Protein AF-A0A7S1RFU3-F1 (afdb_monomer_lite)

Organism: Alexandrium catenella (NCBI:txid2925)

Structure (mmCIF, N/CA/C/O backbone):
data_AF-A0A7S1RFU3-F1
#
_entry.id   AF-A0A7S1RFU3-F1
#
loop_
_atom_site.group_PDB
_atom_site.id
_atom_site.type_symbol
_atom_site.label_atom_id
_atom_site.label_alt_id
_atom_site.label_comp_id
_atom_site.label_asym_id
_atom_site.label_entity_id
_atom_site.label_seq_id
_atom_site.pdbx_PDB_ins_code
_atom_site.Cartn_x
_atom_site.Cartn_y
_atom_site.Cartn_z
_atom_site.occupancy
_atom_site.B_iso_or_equiv
_atom_site.auth_seq_id
_atom_site.auth_comp_id
_atom_site.auth_asym_id
_atom_site.auth_atom_id
_atom_site.pdbx_PDB_model_num
ATOM 1 N N . SER A 1 1 ? 2.935 7.047 33.969 1.00 37.91 1 SER A N 1
ATOM 2 C CA . SER A 1 1 ? 2.759 8.468 34.317 1.00 37.91 1 SER A CA 1
ATOM 3 C C . SER A 1 1 ? 2.684 9.277 33.043 1.00 37.91 1 SER A C 1
ATOM 5 O O . SER A 1 1 ? 3.690 9.396 32.361 1.00 37.91 1 SER A O 1
ATOM 7 N N . THR A 1 2 ? 1.491 9.734 32.667 1.00 44.78 2 THR A N 1
ATOM 8 C CA . THR A 1 2 ? 1.262 10.460 31.408 1.00 44.78 2 THR A CA 1
ATOM 9 C C . THR A 1 2 ? 1.184 11.946 31.729 1.00 44.78 2 THR A C 1
ATOM 11 O O . THR A 1 2 ? 0.295 12.360 32.473 1.00 44.78 2 THR A O 1
ATOM 14 N N . LEU A 1 3 ? 2.152 12.715 31.231 1.00 46.03 3 LEU A N 1
ATOM 15 C CA . LEU A 1 3 ? 2.273 14.156 31.452 1.00 46.03 3 LEU A CA 1
ATOM 16 C C . LEU A 1 3 ? 1.043 14.883 30.889 1.00 46.03 3 LEU A C 1
ATOM 18 O O . LEU A 1 3 ? 0.617 14.621 29.763 1.00 46.03 3 LEU A O 1
ATOM 22 N N . ALA A 1 4 ? 0.451 15.767 31.694 1.00 52.31 4 ALA A N 1
ATOM 23 C CA . ALA A 1 4 ? -0.604 16.666 31.251 1.00 52.31 4 ALA A CA 1
ATOM 24 C C . ALA A 1 4 ? -0.010 17.693 30.277 1.00 52.31 4 ALA A C 1
ATOM 26 O O . ALA A 1 4 ? 1.013 18.308 30.568 1.00 52.31 4 ALA A O 1
ATOM 27 N N . VAL A 1 5 ? -0.637 17.852 29.111 1.00 56.19 5 VAL A N 1
ATOM 28 C CA . VAL A 1 5 ? -0.285 18.902 28.152 1.00 56.19 5 VAL A CA 1
ATOM 29 C C . VAL A 1 5 ? -1.079 20.142 28.547 1.00 56.19 5 VAL A C 1
ATOM 31 O O . VAL A 1 5 ? -2.304 20.149 28.438 1.00 56.19 5 VAL A O 1
ATOM 34 N N . THR A 1 6 ? -0.393 21.159 29.058 1.00 52.69 6 THR A N 1
ATOM 35 C CA . THR A 1 6 ? -0.991 22.438 29.461 1.00 52.69 6 THR A CA 1
ATOM 36 C C . THR A 1 6 ? -1.099 23.370 28.257 1.00 52.69 6 THR A C 1
ATOM 38 O O . THR A 1 6 ? -0.125 23.521 27.517 1.00 52.69 6 THR A O 1
ATOM 41 N N . GLY A 1 7 ? -2.266 23.991 28.056 1.00 56.50 7 GLY A N 1
ATOM 42 C CA . GLY A 1 7 ? -2.453 25.028 27.036 1.00 56.50 7 GLY A CA 1
ATOM 43 C C . GLY A 1 7 ? -1.719 26.332 27.377 1.00 56.50 7 GLY A C 1
ATOM 44 O O . GLY A 1 7 ? -1.258 26.514 28.504 1.00 56.50 7 GLY A O 1
ATOM 45 N N . GLU A 1 8 ? -1.649 27.265 26.419 1.00 58.78 8 GLU A N 1
ATOM 46 C CA . GLU A 1 8 ? -0.940 28.557 26.555 1.00 58.78 8 GLU A CA 1
ATOM 47 C C . GLU A 1 8 ? -1.451 29.442 27.713 1.00 58.78 8 GLU A C 1
ATOM 49 O O . GLU A 1 8 ? -0.761 30.368 28.131 1.00 58.78 8 GLU A O 1
ATOM 54 N N . ALA A 1 9 ? -2.621 29.126 28.279 1.00 60.56 9 ALA A N 1
ATOM 55 C CA . ALA A 1 9 ? -3.236 29.822 29.410 1.00 60.56 9 ALA A CA 1
ATOM 56 C C . ALA A 1 9 ? -3.230 29.028 30.738 1.00 60.56 9 ALA A C 1
ATOM 58 O O . ALA A 1 9 ? -3.898 29.425 31.688 1.00 60.56 9 ALA A O 1
ATOM 59 N N . GLY A 1 10 ? -2.517 27.896 30.831 1.00 61.19 10 GLY A N 1
ATOM 60 C CA . GLY A 1 10 ? -2.517 27.054 32.040 1.00 61.19 10 GLY A CA 1
ATOM 61 C C . GLY A 1 10 ? -3.809 26.255 32.267 1.00 61.19 10 GLY A C 1
ATOM 62 O O . GLY A 1 10 ? -3.942 25.584 33.287 1.00 61.19 10 GLY A O 1
ATOM 63 N N . GLU A 1 11 ? -4.742 26.288 31.314 1.00 62.25 11 GLU A N 1
ATOM 64 C CA . GLU A 1 11 ? -5.936 25.443 31.304 1.00 62.25 11 GLU A CA 1
ATOM 65 C C . GLU A 1 11 ? -5.578 24.004 30.896 1.00 62.25 11 GLU A C 1
ATOM 67 O O . GLU A 1 11 ? -4.844 23.770 29.925 1.00 62.25 11 GLU A O 1
ATOM 72 N N . GLU A 1 12 ? -6.098 23.027 31.645 1.00 64.81 12 GLU A N 1
ATOM 73 C CA . GLU A 1 12 ? -6.033 21.619 31.257 1.00 64.81 12 GLU A CA 1
ATOM 74 C C . GLU A 1 12 ? -6.866 21.417 29.989 1.00 64.81 12 GLU A C 1
ATOM 76 O O . GLU A 1 12 ? -8.088 21.569 29.993 1.00 64.81 12 GLU A O 1
ATOM 81 N N . LEU A 1 13 ? -6.204 21.072 28.882 1.00 65.88 13 LEU A N 1
ATOM 82 C CA . LEU A 1 13 ? -6.902 20.767 27.639 1.00 65.88 13 LEU A CA 1
ATOM 83 C C . LEU A 1 13 ? -7.812 19.541 27.841 1.00 65.88 13 LEU A C 1
ATOM 85 O O . LEU A 1 13 ? -7.387 18.556 28.460 1.00 65.88 13 LEU A O 1
ATOM 89 N N . PRO A 1 14 ? -9.040 19.552 27.292 1.00 70.38 14 PRO A N 1
ATOM 90 C CA . PRO A 1 14 ? -9.940 18.414 27.395 1.00 70.38 14 PRO A CA 1
ATOM 91 C C . PRO A 1 14 ? -9.278 17.170 26.797 1.00 70.38 14 PRO A C 1
ATOM 93 O O . PRO A 1 14 ? -8.794 17.173 25.663 1.00 70.38 14 PRO A O 1
ATOM 96 N N . ARG A 1 15 ? -9.250 16.083 27.573 1.00 70.44 15 ARG A N 1
ATOM 97 C CA . ARG A 1 15 ? -8.742 14.796 27.095 1.00 70.44 15 ARG A CA 1
ATOM 98 C C . ARG A 1 15 ? -9.767 14.163 26.163 1.00 70.44 15 ARG A C 1
ATOM 100 O O . ARG A 1 15 ? -10.862 13.802 26.590 1.00 70.44 15 ARG A O 1
ATOM 107 N N . PHE A 1 16 ? -9.386 13.985 24.904 1.00 72.38 16 PHE A N 1
ATOM 108 C CA . PHE A 1 16 ? -10.176 13.220 23.951 1.00 72.38 16 PHE A CA 1
ATOM 109 C C . PHE A 1 16 ? -10.050 11.731 24.259 1.00 72.38 16 PHE A C 1
ATOM 111 O O . PHE A 1 16 ? -8.961 11.162 24.193 1.00 72.38 16 PHE A O 1
ATOM 118 N N . PHE A 1 17 ? -11.175 11.107 24.592 1.00 77.88 17 PHE A N 1
ATOM 119 C CA . PHE A 1 17 ? -11.286 9.663 24.731 1.00 77.88 17 PHE A CA 1
ATOM 120 C C . PHE A 1 17 ? -12.233 9.137 23.666 1.00 77.88 17 PHE A C 1
ATOM 122 O O . PHE A 1 17 ? -13.348 9.637 23.518 1.00 77.88 17 PHE A O 1
ATOM 129 N N . ILE A 1 18 ? -11.790 8.115 22.939 1.00 82.31 18 ILE A N 1
ATOM 130 C CA . ILE A 1 18 ? -12.643 7.417 21.983 1.00 82.31 18 ILE A CA 1
ATOM 131 C C . ILE A 1 18 ? -13.463 6.386 22.768 1.00 82.31 18 ILE A C 1
ATOM 133 O O . ILE A 1 18 ? -12.872 5.475 23.356 1.00 82.31 18 ILE A O 1
ATOM 137 N N . PRO A 1 19 ? -14.800 6.516 22.826 1.00 82.50 19 PRO A N 1
ATOM 138 C CA . PRO A 1 19 ? -15.630 5.540 23.512 1.00 82.50 19 PRO A CA 1
ATOM 139 C C . PRO A 1 19 ? -15.656 4.210 22.745 1.00 82.50 19 PRO A C 1
ATOM 141 O O . PRO A 1 19 ? -15.663 4.182 21.515 1.00 82.50 19 PRO A O 1
ATOM 144 N N . GLY A 1 20 ? -15.735 3.103 23.485 1.00 86.06 20 GLY A N 1
ATOM 145 C CA . GLY A 1 20 ? -15.872 1.760 22.919 1.00 86.06 20 GLY A CA 1
ATOM 146 C C . GLY A 1 20 ? -14.554 1.108 22.492 1.00 86.06 20 GLY A C 1
ATOM 147 O O . GLY A 1 20 ? -13.471 1.466 22.955 1.00 86.06 20 GLY A O 1
ATOM 148 N N . GLN A 1 21 ? -14.665 0.089 21.638 1.00 87.94 21 GLN A N 1
ATOM 149 C CA . GLN A 1 21 ? -13.520 -0.650 21.112 1.00 87.94 21 GLN A CA 1
ATOM 150 C C . GLN A 1 21 ? -13.004 0.016 19.836 1.00 87.94 21 GLN A C 1
ATOM 152 O O . GLN A 1 21 ? -13.760 0.235 18.891 1.00 87.94 21 GLN A O 1
ATOM 157 N N . VAL A 1 22 ? -11.699 0.285 19.786 1.00 91.06 22 VAL A N 1
ATOM 158 C CA . VAL A 1 22 ? -11.053 0.851 18.601 1.00 91.06 22 VAL A CA 1
ATOM 159 C C . VAL A 1 22 ? -10.501 -0.277 17.737 1.00 91.06 22 VAL A C 1
ATOM 161 O O . VAL A 1 22 ? -9.751 -1.134 18.209 1.00 91.06 22 VAL A O 1
ATOM 164 N N . VAL A 1 23 ? -10.862 -0.265 16.456 1.00 91.25 23 VAL A N 1
ATOM 165 C CA . VAL A 1 23 ? -10.264 -1.128 15.434 1.00 91.25 23 VAL A CA 1
ATOM 166 C C . VAL A 1 23 ? -9.344 -0.270 14.580 1.00 91.25 23 VAL A C 1
ATOM 168 O O . VAL A 1 23 ? -9.795 0.632 13.877 1.00 91.25 23 VAL A O 1
ATOM 171 N N . HIS A 1 24 ? -8.048 -0.547 14.650 1.00 91.25 24 HIS A N 1
ATOM 172 C CA . HIS A 1 24 ? -7.051 0.126 13.836 1.00 91.25 24 HIS A CA 1
ATOM 173 C C . HIS A 1 24 ? -6.873 -0.627 12.518 1.00 91.25 24 HIS A C 1
ATOM 175 O O . HIS A 1 24 ? -6.446 -1.785 12.507 1.00 91.25 24 HIS A O 1
ATOM 181 N N . LEU A 1 25 ? -7.214 0.042 11.416 1.00 92.00 25 LEU A N 1
ATOM 182 C CA . LEU A 1 25 ? -6.961 -0.444 10.067 1.00 92.00 25 LEU A CA 1
ATOM 183 C C . LEU A 1 25 ? -5.587 0.033 9.602 1.00 92.00 25 LEU A C 1
ATOM 185 O O . LEU A 1 25 ? -5.321 1.231 9.578 1.00 92.00 25 LEU A O 1
ATOM 189 N N . TYR A 1 26 ? -4.733 -0.900 9.200 1.00 92.38 26 TYR A N 1
ATOM 190 C CA . TYR A 1 26 ? -3.385 -0.612 8.710 1.00 92.38 26 TYR A CA 1
ATOM 191 C C . TYR A 1 26 ? -3.090 -1.411 7.442 1.00 92.38 26 TYR A C 1
ATOM 193 O O . TYR A 1 26 ? -3.847 -2.305 7.065 1.00 92.38 26 TYR A O 1
ATOM 201 N N . LYS A 1 27 ? -2.001 -1.074 6.748 1.00 92.38 27 LYS A N 1
ATOM 202 C CA . LYS A 1 27 ? -1.576 -1.758 5.523 1.00 92.38 27 LYS A CA 1
ATOM 203 C C . LYS A 1 27 ? -0.403 -2.683 5.811 1.00 92.38 27 LYS A C 1
ATOM 205 O O . LYS A 1 27 ? 0.575 -2.274 6.426 1.00 92.38 27 LYS A O 1
ATOM 210 N N . GLU A 1 28 ? -0.487 -3.905 5.309 1.00 94.50 28 GLU A N 1
ATOM 211 C CA . GLU A 1 28 ? 0.584 -4.896 5.337 1.00 94.50 28 GLU A CA 1
ATOM 212 C C . GLU A 1 28 ? 0.706 -5.499 3.937 1.00 94.50 28 GLU A C 1
ATOM 214 O O . GLU A 1 28 ? -0.265 -6.048 3.412 1.00 94.50 28 GLU A O 1
ATOM 219 N N . ASN A 1 29 ? 1.876 -5.359 3.304 1.00 93.44 29 ASN A N 1
ATOM 220 C CA . ASN A 1 29 ? 2.102 -5.785 1.916 1.00 93.44 29 ASN A CA 1
ATOM 221 C C . ASN A 1 29 ? 1.001 -5.288 0.946 1.00 93.44 29 ASN A C 1
ATOM 223 O O . ASN A 1 29 ? 0.525 -6.015 0.074 1.00 93.44 29 ASN A O 1
ATOM 227 N N . GLY A 1 30 ? 0.539 -4.049 1.148 1.00 92.50 30 GLY A N 1
ATOM 228 C CA . GLY A 1 30 ? -0.510 -3.401 0.350 1.00 92.50 30 GLY A CA 1
ATOM 229 C C . GLY A 1 30 ? -1.954 -3.750 0.725 1.00 92.50 30 GLY A C 1
ATOM 230 O O . GLY A 1 30 ? -2.873 -2.993 0.387 1.00 92.50 30 GLY A O 1
ATOM 231 N N . LEU A 1 31 ? -2.180 -4.837 1.461 1.00 93.50 31 LEU A N 1
ATOM 232 C CA . LEU A 1 31 ? -3.512 -5.296 1.853 1.00 93.50 31 LEU A CA 1
ATOM 233 C C . LEU A 1 31 ? -3.890 -4.734 3.226 1.00 93.50 31 LEU A C 1
ATOM 235 O O . LEU A 1 31 ? -3.050 -4.642 4.122 1.00 93.50 31 LEU A O 1
ATOM 239 N N . SER A 1 32 ? -5.144 -4.308 3.393 1.00 95.06 32 SER A N 1
ATOM 240 C CA . SER A 1 32 ? -5.603 -3.824 4.696 1.00 95.06 32 SER A CA 1
ATOM 241 C C . SER A 1 32 ? -5.712 -4.964 5.708 1.00 95.06 32 SER A C 1
ATOM 243 O O . SER A 1 32 ? -6.136 -6.079 5.393 1.00 95.06 32 SER A O 1
ATOM 245 N N . ARG A 1 33 ? -5.341 -4.652 6.945 1.00 94.88 33 ARG A N 1
ATOM 246 C CA . ARG A 1 33 ? -5.437 -5.489 8.139 1.00 94.88 33 ARG A CA 1
ATOM 247 C C . ARG A 1 33 ? -6.141 -4.715 9.234 1.00 94.88 33 ARG A C 1
ATOM 249 O O . ARG A 1 33 ? -6.170 -3.488 9.204 1.00 94.88 33 ARG A O 1
ATOM 256 N N . ALA A 1 34 ? -6.678 -5.443 10.200 1.00 94.62 34 ALA A N 1
ATOM 257 C CA . ALA A 1 34 ? -7.329 -4.878 11.366 1.00 94.62 34 ALA A CA 1
ATOM 258 C C . ALA A 1 34 ? -6.696 -5.448 12.634 1.00 94.62 34 ALA A C 1
ATOM 260 O O . ALA A 1 34 ? -6.477 -6.655 12.733 1.00 94.62 34 ALA A O 1
ATOM 261 N N . ALA A 1 35 ? -6.452 -4.585 13.615 1.00 93.75 35 ALA A N 1
ATOM 262 C CA . ALA A 1 35 ? -6.096 -4.985 14.968 1.00 93.75 35 ALA A CA 1
ATOM 263 C C . ALA A 1 35 ? -6.938 -4.203 15.979 1.00 93.75 35 ALA A C 1
ATOM 265 O O . ALA A 1 35 ? -7.273 -3.038 15.755 1.00 93.75 35 ALA A O 1
ATOM 266 N N . ALA A 1 36 ? -7.275 -4.838 17.101 1.00 92.62 36 ALA A N 1
ATOM 267 C CA . ALA A 1 36 ? -7.833 -4.113 18.234 1.00 92.62 36 ALA A CA 1
ATOM 268 C C . ALA A 1 36 ? -6.752 -3.185 18.803 1.00 92.62 36 ALA A C 1
ATOM 270 O O . ALA A 1 36 ? -5.622 -3.617 19.036 1.00 92.62 36 ALA A O 1
ATOM 271 N N . ALA A 1 37 ? -7.100 -1.921 19.015 1.00 90.12 37 ALA A N 1
ATOM 272 C CA . ALA A 1 37 ? -6.207 -0.919 19.573 1.00 90.12 37 ALA A CA 1
ATOM 273 C C . ALA A 1 37 ? -6.769 -0.388 20.900 1.00 90.12 37 ALA A C 1
ATOM 275 O O . ALA A 1 37 ? -7.988 -0.242 21.043 1.00 90.12 37 ALA A O 1
ATOM 276 N N . PRO A 1 38 ? -5.907 -0.084 21.883 1.00 87.81 38 PRO A N 1
ATOM 277 C CA . PRO A 1 38 ? -6.349 0.556 23.109 1.00 87.81 38 PRO A CA 1
ATOM 278 C C . PRO A 1 38 ? -6.811 1.987 22.814 1.00 87.81 38 PRO A C 1
ATOM 280 O O . PRO A 1 38 ? -6.110 2.751 22.152 1.00 87.81 38 PRO A O 1
ATOM 283 N N . CYS A 1 39 ? -7.960 2.382 23.364 1.00 84.81 39 CYS A N 1
ATOM 284 C CA . CYS A 1 39 ? -8.498 3.743 23.235 1.00 84.81 39 CYS A CA 1
ATOM 285 C C . CYS A 1 39 ? -7.668 4.812 23.973 1.00 84.81 39 CYS A C 1
ATOM 287 O O . CYS A 1 39 ? -7.929 6.003 23.835 1.00 84.81 39 CYS A O 1
ATOM 289 N N . THR A 1 40 ? -6.669 4.392 24.752 1.00 83.62 40 THR A N 1
ATOM 290 C CA . THR A 1 40 ? -5.770 5.252 25.532 1.00 83.62 40 THR A CA 1
ATOM 291 C C . THR A 1 40 ? -4.467 5.595 24.809 1.00 83.62 40 THR A C 1
ATOM 293 O O . THR A 1 40 ? -3.620 6.280 25.382 1.00 83.62 40 THR A O 1
ATOM 296 N N . HIS A 1 41 ? -4.270 5.117 23.576 1.00 83.44 41 HIS A N 1
ATOM 297 C CA . HIS A 1 41 ? -3.058 5.403 22.814 1.00 83.44 41 HIS A CA 1
ATOM 298 C C . HIS A 1 41 ? -2.944 6.905 22.502 1.00 83.44 41 HIS A C 1
ATOM 300 O O . HIS A 1 41 ? -3.900 7.501 22.015 1.00 83.44 41 HIS A O 1
ATOM 306 N N . GLU A 1 42 ? -1.773 7.515 22.718 1.00 82.69 42 GLU A N 1
ATOM 307 C CA . GLU A 1 42 ? -1.574 8.968 22.549 1.00 82.69 42 GLU A CA 1
ATOM 308 C C . GLU A 1 42 ? -1.926 9.460 21.135 1.00 82.69 42 GLU A C 1
ATOM 310 O O . GLU A 1 42 ? -2.530 10.513 20.969 1.00 82.69 42 GLU A O 1
ATOM 315 N N . ALA A 1 43 ? -1.637 8.665 20.102 1.00 82.31 43 ALA A N 1
ATOM 316 C CA . ALA A 1 43 ? -2.011 9.016 18.726 1.00 82.31 43 ALA A CA 1
ATOM 317 C C . ALA A 1 43 ? -3.535 9.122 18.493 1.00 82.31 43 ALA A C 1
ATOM 319 O O . ALA A 1 43 ? -3.951 9.711 17.503 1.00 82.31 43 ALA A O 1
ATOM 320 N N . LEU A 1 44 ? -4.363 8.551 19.376 1.00 81.19 44 LEU A N 1
ATOM 321 C CA . LEU A 1 44 ? -5.827 8.621 19.310 1.00 81.19 44 LEU A CA 1
ATOM 322 C C . LEU A 1 44 ? -6.404 9.775 20.140 1.00 81.19 44 LEU A C 1
ATOM 324 O O . LEU A 1 44 ? -7.589 10.078 20.021 1.00 81.19 44 LEU A O 1
ATOM 328 N N . THR A 1 45 ? -5.585 10.426 20.971 1.00 80.06 45 THR A N 1
ATOM 329 C CA . THR A 1 45 ? -6.005 11.565 21.799 1.00 80.06 45 THR A CA 1
ATOM 330 C C . THR A 1 45 ? -5.743 12.912 21.121 1.00 80.06 45 THR A C 1
ATOM 332 O O . THR A 1 45 ? -6.052 13.959 21.693 1.00 80.06 45 THR A O 1
ATOM 335 N N . ARG A 1 46 ? -5.189 12.905 19.898 1.00 79.81 46 ARG A N 1
ATOM 336 C CA . ARG A 1 46 ? -4.890 14.096 19.090 1.00 79.81 46 ARG A CA 1
ATOM 337 C C . ARG A 1 46 ? -5.357 13.915 17.649 1.00 79.81 46 ARG A C 1
ATOM 339 O O . ARG A 1 46 ? -5.224 12.841 17.072 1.00 79.81 46 ARG A O 1
ATOM 346 N N . ILE A 1 47 ? -5.862 14.993 17.049 1.00 77.69 47 ILE A N 1
ATOM 347 C CA . ILE A 1 47 ? -6.201 15.035 15.622 1.00 77.69 47 ILE A CA 1
ATOM 348 C C . ILE A 1 47 ? -5.013 15.636 14.873 1.00 77.69 47 ILE A C 1
ATOM 350 O O . ILE A 1 47 ? -4.671 16.800 15.072 1.00 77.69 47 ILE A O 1
ATOM 354 N N . HIS A 1 48 ? -4.398 14.845 13.998 1.00 80.00 48 HIS A N 1
ATOM 355 C CA . HIS A 1 48 ? -3.328 15.302 13.117 1.00 80.00 48 HIS A CA 1
ATOM 356 C C . HIS A 1 48 ? -3.904 15.553 11.717 1.00 80.00 48 HIS A C 1
ATOM 358 O O . HIS A 1 48 ? -4.217 14.588 11.017 1.00 80.00 48 HIS A O 1
ATOM 364 N N . PRO A 1 49 ? -4.073 16.815 11.285 1.00 80.12 49 PRO A N 1
ATOM 365 C CA . PRO A 1 49 ? -4.557 17.096 9.942 1.00 80.12 49 PRO A CA 1
ATOM 366 C C . PRO A 1 49 ? -3.516 16.646 8.915 1.00 80.12 49 PRO A C 1
ATOM 368 O O . PRO A 1 49 ? -2.354 17.050 8.967 1.00 80.12 49 PRO A O 1
ATOM 371 N N . THR A 1 50 ? -3.937 15.817 7.962 1.00 83.00 50 THR A N 1
ATOM 372 C CA . THR A 1 50 ? -3.115 15.415 6.817 1.00 83.00 50 THR A CA 1
ATOM 373 C C . THR A 1 50 ? -3.789 15.846 5.513 1.00 83.00 50 THR A C 1
ATOM 375 O O . THR A 1 50 ? -5.021 15.885 5.447 1.00 83.00 50 THR A O 1
ATOM 378 N N . PRO A 1 51 ? -3.024 16.133 4.442 1.00 81.38 51 PRO A N 1
ATOM 379 C CA . PRO A 1 51 ? -3.599 16.576 3.168 1.00 81.38 51 PRO A CA 1
ATOM 380 C C . PRO A 1 51 ? -4.609 15.594 2.551 1.00 81.38 51 PRO A C 1
ATOM 382 O O . PRO A 1 51 ? -5.485 16.009 1.802 1.00 81.38 51 PRO A O 1
ATOM 385 N N . ARG A 1 52 ? -4.505 14.295 2.871 1.00 77.50 52 ARG A N 1
ATOM 386 C CA . ARG A 1 52 ? -5.364 13.230 2.323 1.00 77.50 52 ARG A CA 1
ATOM 387 C C . ARG A 1 52 ? -6.498 12.789 3.244 1.00 77.50 52 ARG A C 1
ATOM 389 O O . ARG A 1 52 ? -7.280 11.920 2.868 1.00 77.50 52 ARG A O 1
ATOM 396 N N . MET A 1 53 ? -6.642 13.423 4.408 1.00 79.75 53 MET A N 1
ATOM 397 C CA . MET A 1 53 ? -7.630 13.043 5.420 1.00 79.75 53 MET A CA 1
ATOM 398 C C . MET A 1 53 ? -9.048 12.915 4.839 1.00 79.75 53 MET A C 1
ATOM 400 O O . MET A 1 53 ? -9.733 11.940 5.117 1.00 79.75 53 MET A O 1
ATOM 404 N N . VAL A 1 54 ? -9.480 13.834 3.971 1.00 78.56 54 VAL A N 1
ATOM 405 C CA . VAL A 1 54 ? -10.832 13.799 3.376 1.00 78.56 54 VAL A CA 1
ATOM 406 C C . VAL A 1 54 ? -11.016 12.638 2.388 1.00 78.56 54 VAL A C 1
ATOM 408 O O . VAL A 1 54 ? -12.102 12.068 2.284 1.00 78.56 54 VAL A O 1
ATOM 411 N N . GLU A 1 55 ? -9.971 12.271 1.649 1.00 76.31 55 GLU A N 1
ATOM 412 C CA . GLU A 1 55 ? -10.032 11.190 0.660 1.00 76.31 55 GLU A CA 1
ATOM 413 C C . GLU A 1 55 ? -10.073 9.816 1.327 1.00 76.31 55 GLU A C 1
ATOM 415 O O . GLU A 1 55 ? -10.855 8.956 0.910 1.00 76.31 55 GLU A O 1
ATOM 420 N N . ASP A 1 56 ? -9.290 9.650 2.393 1.00 70.62 56 ASP A N 1
ATOM 421 C CA . ASP A 1 56 ? -9.142 8.391 3.122 1.00 70.62 56 ASP A CA 1
ATOM 422 C C . ASP A 1 56 ? -10.387 8.042 3.968 1.00 70.62 56 ASP A C 1
ATOM 424 O O . ASP A 1 56 ? -10.608 6.875 4.282 1.00 70.62 56 ASP A O 1
ATOM 428 N N . HIS A 1 57 ? -11.246 9.023 4.278 1.00 80.00 57 HIS A N 1
ATOM 429 C CA . HIS A 1 57 ? -12.462 8.843 5.091 1.00 80.00 57 HIS A CA 1
ATOM 430 C C . HIS A 1 57 ? -13.741 8.593 4.270 1.00 80.00 57 HIS A C 1
ATOM 432 O O . HIS A 1 57 ? -14.855 8.619 4.798 1.00 80.00 57 HIS A O 1
ATOM 438 N N . LYS A 1 58 ? -13.628 8.341 2.960 1.00 87.00 58 LYS A N 1
ATOM 439 C CA . LYS A 1 58 ? -14.793 7.984 2.136 1.00 87.00 58 LYS A CA 1
ATOM 440 C C . LYS A 1 58 ? -15.322 6.606 2.541 1.00 87.00 58 LYS A C 1
ATOM 442 O O . LYS A 1 58 ? -14.550 5.666 2.693 1.00 87.00 58 LYS A O 1
ATOM 447 N N . VAL A 1 59 ? -16.649 6.438 2.589 1.00 87.94 59 VAL A N 1
ATOM 448 C CA . VAL A 1 59 ? -17.305 5.148 2.914 1.00 87.94 59 VAL A CA 1
ATOM 449 C C . VAL A 1 59 ? -16.758 3.991 2.069 1.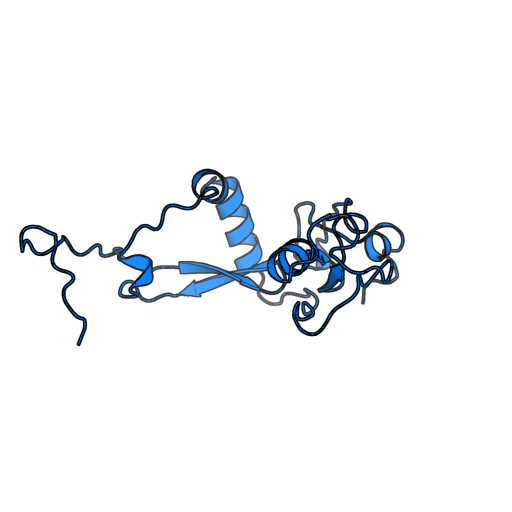00 87.94 59 VAL A C 1
ATOM 451 O O . VAL A 1 59 ? -16.498 2.912 2.589 1.00 87.94 59 VAL A O 1
ATOM 454 N N . LYS A 1 60 ? -16.504 4.234 0.777 1.00 87.94 60 LY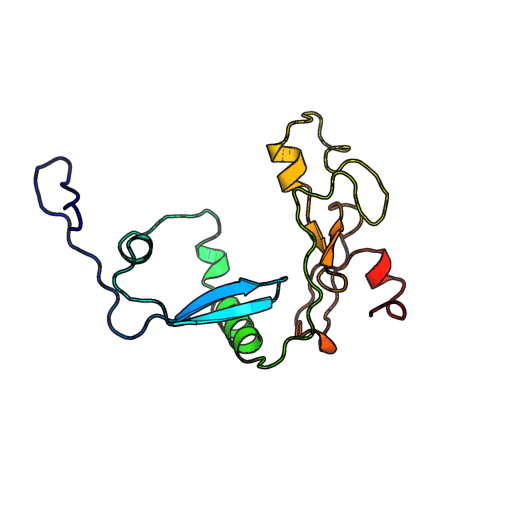S A N 1
ATOM 455 C CA . LYS A 1 60 ? -15.909 3.241 -0.133 1.00 87.94 60 LYS A CA 1
ATOM 456 C C . LYS A 1 60 ? -14.509 2.784 0.299 1.00 87.94 60 LYS A C 1
ATOM 458 O O . LYS A 1 60 ? -14.178 1.620 0.116 1.00 87.94 60 LYS A O 1
ATOM 463 N N . ALA A 1 61 ? -13.693 3.683 0.855 1.00 86.50 61 ALA A N 1
ATOM 464 C CA . ALA A 1 61 ? -12.354 3.349 1.332 1.00 86.50 61 ALA A CA 1
ATOM 465 C C . ALA A 1 61 ? -12.418 2.457 2.583 1.00 86.50 61 ALA A C 1
ATOM 467 O O . ALA A 1 61 ? -11.681 1.474 2.669 1.00 86.50 61 ALA A O 1
ATOM 468 N N . TYR A 1 62 ? -13.344 2.746 3.505 1.00 88.69 62 TYR A N 1
ATOM 469 C CA . TYR A 1 62 ? -13.587 1.902 4.678 1.00 88.69 62 TYR A CA 1
ATOM 470 C C . TYR A 1 62 ? -14.12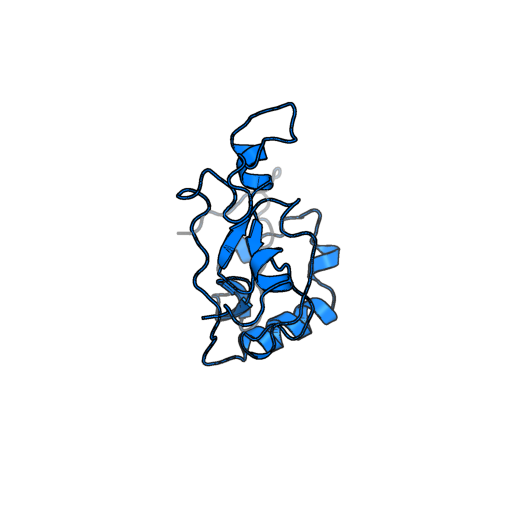9 0.520 4.314 1.00 88.69 62 TYR A C 1
ATOM 472 O O . TYR A 1 62 ? -13.622 -0.474 4.825 1.00 88.69 62 TYR A O 1
ATOM 480 N N . ASP A 1 63 ? -15.121 0.445 3.423 1.00 91.50 63 ASP A N 1
ATOM 481 C CA . ASP A 1 63 ? -15.701 -0.824 2.960 1.00 91.50 63 ASP A CA 1
ATOM 482 C C . ASP A 1 63 ? -14.630 -1.732 2.337 1.00 91.50 63 ASP A C 1
ATOM 484 O O . ASP A 1 63 ? -14.486 -2.886 2.741 1.00 91.50 63 ASP A O 1
ATOM 488 N N . GLU A 1 64 ? -13.801 -1.193 1.440 1.00 90.56 64 GLU A N 1
ATOM 489 C CA . GLU A 1 64 ? -12.693 -1.944 0.842 1.00 90.56 64 GLU A CA 1
ATOM 490 C C . GLU A 1 64 ? -11.672 -2.396 1.898 1.00 90.56 64 GLU A C 1
ATOM 492 O O . GLU A 1 64 ? -11.264 -3.558 1.919 1.00 90.56 64 GLU A O 1
ATOM 497 N N . ALA A 1 65 ? -11.273 -1.509 2.815 1.00 91.88 65 ALA A N 1
ATOM 498 C CA . ALA A 1 65 ? -10.303 -1.849 3.852 1.00 91.88 65 ALA A CA 1
ATOM 499 C C . ALA A 1 65 ? -10.818 -2.932 4.814 1.00 91.88 65 ALA A C 1
ATOM 501 O O . ALA A 1 65 ? -10.050 -3.818 5.196 1.00 91.88 65 ALA A O 1
ATOM 502 N N . LEU A 1 66 ? -12.102 -2.892 5.177 1.00 92.88 66 LEU A N 1
ATOM 503 C CA . LEU A 1 66 ? -12.734 -3.901 6.026 1.00 92.88 66 LEU A CA 1
ATOM 504 C C . LEU A 1 66 ? -12.833 -5.249 5.308 1.00 92.88 66 LEU A C 1
ATOM 506 O O . LEU A 1 66 ? -12.465 -6.269 5.891 1.00 92.88 66 LEU A O 1
ATOM 510 N N . ARG A 1 67 ? -13.239 -5.267 4.031 1.00 92.88 67 ARG A N 1
ATOM 511 C CA . ARG A 1 67 ? -13.272 -6.500 3.225 1.00 92.88 67 ARG A CA 1
ATOM 512 C C . ARG A 1 67 ? -11.904 -7.162 3.143 1.00 92.88 67 ARG A C 1
ATOM 514 O O . ARG A 1 67 ? -11.791 -8.361 3.389 1.00 92.88 67 ARG A O 1
ATOM 521 N N . GLN A 1 68 ? -10.868 -6.376 2.858 1.00 94.31 68 GLN A N 1
ATOM 522 C CA . GLN A 1 68 ? -9.486 -6.851 2.828 1.00 94.31 68 GLN A CA 1
ATOM 523 C C . GLN A 1 68 ? -9.031 -7.389 4.197 1.00 94.31 68 GLN A C 1
ATOM 525 O O . GLN A 1 68 ? -8.385 -8.436 4.263 1.00 94.31 68 GLN A O 1
ATOM 530 N N . ALA A 1 69 ? -9.402 -6.720 5.294 1.00 94.44 69 ALA A N 1
ATOM 531 C CA . ALA A 1 69 ? -9.043 -7.140 6.648 1.00 94.44 69 ALA A CA 1
ATOM 532 C C . ALA A 1 69 ? -9.722 -8.451 7.082 1.00 94.44 69 ALA A C 1
ATOM 534 O O . ALA A 1 69 ? -9.169 -9.182 7.904 1.00 94.44 69 ALA A O 1
ATOM 535 N N . CYS A 1 70 ? -10.883 -8.788 6.515 1.00 93.81 70 CYS A N 1
ATOM 536 C CA . CYS A 1 70 ? -11.564 -10.060 6.770 1.00 93.81 70 CYS A CA 1
ATOM 537 C C . CYS A 1 70 ? -10.888 -11.274 6.097 1.00 93.81 70 CYS A C 1
ATOM 539 O O . CYS A 1 70 ? -11.248 -12.418 6.394 1.00 93.81 70 CYS A O 1
ATOM 541 N N . ILE A 1 71 ? -9.901 -11.070 5.215 1.00 93.19 71 ILE A N 1
ATOM 542 C CA . ILE A 1 71 ? -9.166 -12.158 4.558 1.00 93.19 71 ILE A CA 1
ATOM 543 C C . ILE A 1 71 ? -8.247 -12.846 5.577 1.00 93.19 71 ILE A C 1
ATOM 545 O O . ILE A 1 71 ? -7.182 -12.344 5.929 1.00 93.19 71 ILE A O 1
ATOM 549 N N . ARG A 1 72 ? -8.640 -14.043 6.030 1.00 89.19 72 ARG A N 1
ATOM 550 C CA . ARG A 1 72 ? -7.930 -14.784 7.095 1.00 89.19 72 ARG A CA 1
ATOM 551 C C . ARG A 1 72 ? -6.545 -15.294 6.694 1.00 89.19 72 ARG A C 1
ATOM 553 O O . ARG A 1 72 ? -5.678 -15.427 7.550 1.00 89.19 72 ARG A O 1
ATOM 560 N N . LYS A 1 73 ? -6.362 -15.663 5.424 1.00 90.25 73 LYS A N 1
ATOM 561 C CA . LYS A 1 73 ? -5.116 -16.238 4.889 1.00 90.25 73 LYS A CA 1
ATOM 562 C C . LYS A 1 73 ? -4.701 -15.473 3.633 1.00 90.25 73 LYS A C 1
ATOM 564 O O . LYS A 1 73 ? -5.001 -15.925 2.528 1.00 90.25 73 LYS A O 1
ATOM 569 N N . PRO A 1 74 ? -4.087 -14.293 3.793 1.00 89.50 74 PRO A N 1
ATOM 570 C CA . PRO A 1 74 ? -3.650 -13.495 2.659 1.00 89.50 74 PRO A CA 1
ATOM 571 C C . PRO A 1 74 ? -2.542 -14.224 1.894 1.00 89.50 74 PRO A C 1
ATOM 573 O O . PRO A 1 74 ? -1.623 -14.774 2.496 1.00 89.50 74 PRO A O 1
ATOM 576 N N . ARG A 1 75 ? -2.630 -14.215 0.562 1.00 92.06 75 ARG A N 1
ATOM 577 C CA . ARG A 1 75 ? -1.601 -14.761 -0.342 1.00 92.06 75 ARG A CA 1
ATOM 578 C C . ARG A 1 75 ? -0.674 -13.683 -0.901 1.00 92.06 75 ARG A C 1
ATOM 580 O O . ARG A 1 75 ? 0.092 -13.945 -1.815 1.00 92.06 75 ARG A O 1
ATOM 587 N N . THR A 1 76 ? -0.768 -12.464 -0.376 1.00 93.00 76 THR A N 1
ATOM 588 C CA . THR A 1 76 ? 0.015 -11.321 -0.845 1.00 93.00 76 THR A CA 1
ATOM 589 C C . THR A 1 76 ? 1.512 -11.608 -0.770 1.00 93.00 76 THR A C 1
ATOM 591 O O . THR A 1 76 ? 1.962 -12.122 0.262 1.00 93.00 76 THR A O 1
ATOM 594 N N . PRO A 1 77 ? 2.293 -11.220 -1.790 1.00 94.06 77 PRO A N 1
ATOM 595 C CA . PRO A 1 77 ? 3.742 -11.342 -1.742 1.00 94.06 77 PRO A CA 1
ATOM 596 C C . PRO A 1 77 ? 4.306 -10.505 -0.592 1.00 94.06 77 PRO A C 1
ATOM 598 O O . PRO A 1 77 ? 3.749 -9.469 -0.216 1.00 94.06 77 PRO A O 1
ATOM 601 N N . ARG A 1 78 ? 5.460 -10.911 -0.069 1.00 94.00 78 ARG A N 1
ATOM 602 C CA . ARG A 1 78 ? 6.220 -10.060 0.846 1.00 94.00 78 ARG A CA 1
ATOM 603 C C . ARG A 1 78 ? 6.749 -8.853 0.075 1.00 94.00 78 ARG A C 1
ATOM 605 O O . ARG A 1 78 ? 7.400 -9.023 -0.952 1.00 94.00 78 ARG A O 1
ATOM 612 N N . TRP A 1 79 ? 6.481 -7.650 0.573 1.00 95.06 79 TRP A N 1
ATOM 613 C CA . TRP A 1 79 ? 7.042 -6.439 -0.015 1.00 95.06 79 TRP A CA 1
ATOM 614 C C . TRP A 1 79 ? 8.523 -6.314 0.338 1.00 95.06 79 TRP A C 1
ATOM 616 O O . TRP A 1 79 ? 8.924 -6.491 1.490 1.00 95.06 79 TRP A O 1
ATOM 626 N N . GLU A 1 80 ? 9.330 -6.037 -0.679 1.00 94.56 80 GLU A N 1
ATOM 627 C CA . GLU A 1 80 ? 10.761 -5.784 -0.552 1.00 94.56 80 GLU A CA 1
ATOM 628 C C . GLU A 1 80 ? 11.007 -4.473 0.212 1.00 94.56 80 GLU A C 1
ATOM 630 O O . GLU A 1 80 ? 10.231 -3.518 0.103 1.00 94.56 80 GLU A O 1
ATOM 635 N N . SER A 1 81 ? 12.081 -4.413 1.003 1.00 92.19 81 SER A N 1
ATOM 636 C CA . SER A 1 81 ? 12.421 -3.190 1.726 1.00 92.19 81 SER A CA 1
ATOM 637 C C . SER A 1 81 ? 12.815 -2.082 0.752 1.00 92.19 81 SER A C 1
ATOM 639 O O . SER A 1 81 ? 13.621 -2.278 -0.159 1.00 92.19 81 SER A O 1
ATOM 641 N N . ASN A 1 82 ? 12.299 -0.875 0.986 1.00 89.75 82 ASN A N 1
ATOM 642 C CA . ASN A 1 82 ? 12.727 0.301 0.233 1.00 89.75 82 ASN A CA 1
ATOM 643 C C . ASN A 1 82 ? 14.212 0.620 0.444 1.00 89.75 82 ASN A C 1
ATOM 645 O O . ASN A 1 82 ? 14.803 1.257 -0.419 1.00 89.75 82 ASN A O 1
ATOM 649 N N . GLU A 1 83 ? 14.802 0.249 1.581 1.00 86.75 83 GLU A N 1
ATOM 650 C CA . GLU A 1 83 ? 16.197 0.565 1.920 1.00 86.75 83 GLU A CA 1
ATOM 651 C C . GLU A 1 83 ? 17.184 -0.350 1.193 1.00 86.75 83 GLU A C 1
ATOM 653 O O . GLU A 1 83 ? 18.228 0.104 0.733 1.00 86.75 83 GLU A O 1
ATOM 658 N N . GLU A 1 84 ? 16.820 -1.622 1.036 1.00 85.06 84 GLU A N 1
ATOM 659 C CA . GLU A 1 84 ? 17.668 -2.654 0.429 1.00 85.06 84 GLU A CA 1
ATOM 660 C C . GLU A 1 84 ? 17.782 -2.492 -1.094 1.00 85.06 84 GLU A C 1
ATOM 662 O O . GLU A 1 84 ? 18.744 -2.958 -1.709 1.00 85.06 84 GLU A O 1
ATOM 667 N N . ARG A 1 85 ? 16.820 -1.801 -1.721 1.00 87.88 85 ARG A N 1
ATOM 668 C CA . ARG A 1 85 ? 16.732 -1.675 -3.176 1.00 87.88 85 ARG A CA 1
ATOM 669 C C . ARG A 1 85 ? 17.088 -0.267 -3.663 1.00 87.88 85 ARG A C 1
ATOM 671 O O . ARG A 1 85 ? 16.350 0.701 -3.479 1.00 87.88 85 ARG A O 1
ATOM 678 N N . SER A 1 86 ? 18.208 -0.159 -4.376 1.00 89.69 86 SER A N 1
ATOM 679 C CA . SER A 1 86 ? 18.683 1.098 -4.980 1.00 89.69 86 SER A CA 1
ATOM 680 C C . SER A 1 86 ? 18.175 1.343 -6.406 1.00 89.69 86 SER A C 1
ATOM 682 O O . SER A 1 86 ? 18.072 2.497 -6.814 1.00 89.69 86 SER A O 1
ATOM 684 N N . LEU A 1 87 ? 17.805 0.285 -7.139 1.00 93.75 87 LEU A N 1
ATOM 685 C CA . LEU A 1 87 ? 17.411 0.341 -8.552 1.00 93.75 87 LEU A CA 1
ATOM 686 C C . LEU A 1 87 ? 16.030 -0.275 -8.794 1.00 93.75 87 LEU A C 1
ATOM 688 O O . LEU A 1 87 ? 15.642 -1.248 -8.145 1.00 93.75 87 LEU A O 1
ATOM 692 N N . CYS A 1 88 ? 15.309 0.228 -9.795 1.00 95.38 88 CYS A N 1
ATOM 693 C CA . CYS A 1 88 ? 14.018 -0.321 -10.204 1.00 95.38 88 CYS A CA 1
ATOM 694 C C . CYS A 1 88 ? 14.129 -1.815 -10.556 1.00 95.38 88 CYS A C 1
ATOM 696 O O . CYS A 1 88 ? 14.996 -2.211 -11.333 1.00 95.38 88 CYS A O 1
ATOM 698 N N . ALA A 1 89 ? 13.238 -2.658 -10.029 1.00 95.12 89 ALA A N 1
ATOM 699 C CA . ALA A 1 89 ? 13.234 -4.089 -10.333 1.00 95.12 89 ALA A CA 1
ATOM 700 C C . ALA A 1 89 ? 12.888 -4.419 -11.799 1.00 95.12 89 ALA A C 1
ATOM 702 O O . ALA A 1 89 ? 13.239 -5.500 -12.265 1.00 95.12 89 ALA A O 1
ATOM 703 N N . CYS A 1 90 ? 12.241 -3.502 -12.526 1.00 94.25 90 CYS A N 1
ATOM 704 C CA . CYS A 1 90 ? 11.901 -3.681 -13.940 1.00 94.25 90 CYS A CA 1
ATOM 705 C C . CYS A 1 90 ? 13.008 -3.169 -14.872 1.00 94.25 90 CYS A C 1
ATOM 707 O O . CYS A 1 90 ? 13.597 -3.954 -15.603 1.00 94.25 90 CYS A O 1
ATOM 709 N N . CYS A 1 91 ? 13.317 -1.868 -14.840 1.00 94.94 91 CYS A N 1
ATOM 710 C CA . CYS A 1 91 ? 14.255 -1.251 -15.789 1.00 94.94 91 CYS A CA 1
ATOM 711 C C . CYS A 1 91 ? 15.695 -1.104 -15.278 1.00 94.94 91 CYS A C 1
ATOM 713 O O . CYS A 1 91 ? 16.546 -0.635 -16.025 1.00 94.94 91 CYS A O 1
ATOM 715 N N . GLN A 1 92 ? 15.970 -1.447 -14.014 1.00 95.06 92 GLN A N 1
ATOM 716 C CA . GLN A 1 92 ? 17.277 -1.268 -13.360 1.00 95.06 92 GLN A CA 1
ATOM 717 C C . GLN A 1 92 ? 17.804 0.183 -13.330 1.00 95.06 92 GLN A C 1
ATOM 719 O O . GLN A 1 92 ? 18.964 0.404 -12.997 1.00 95.06 92 GLN A O 1
ATOM 724 N N . ALA A 1 93 ? 16.968 1.184 -13.617 1.00 92.69 93 ALA A N 1
ATOM 725 C CA . ALA A 1 93 ? 17.329 2.590 -13.450 1.00 92.69 93 ALA A CA 1
ATOM 726 C C . ALA A 1 93 ? 17.261 3.023 -11.973 1.00 92.69 93 ALA A C 1
ATOM 728 O O . ALA A 1 93 ? 16.475 2.471 -11.194 1.00 92.69 93 ALA A O 1
ATOM 729 N N . ASP A 1 94 ? 18.036 4.047 -11.603 1.00 91.69 94 ASP A N 1
ATOM 730 C CA . ASP A 1 94 ? 17.897 4.722 -10.304 1.00 91.69 94 ASP A CA 1
ATOM 731 C C . ASP A 1 94 ? 16.512 5.378 -10.209 1.00 91.69 94 ASP A C 1
ATOM 733 O O . ASP A 1 94 ? 16.039 6.002 -11.159 1.00 91.69 94 ASP A O 1
ATOM 737 N N . PHE A 1 95 ? 15.847 5.259 -9.061 1.00 90.06 95 PHE A N 1
ATOM 738 C CA . PHE A 1 95 ? 14.520 5.837 -8.840 1.00 90.06 95 PHE A CA 1
ATOM 739 C C . PHE A 1 95 ? 14.474 7.357 -9.035 1.00 90.06 95 PHE A C 1
ATOM 741 O O . PHE A 1 95 ? 13.439 7.891 -9.427 1.00 90.06 95 PHE A O 1
ATOM 748 N N . ASN A 1 96 ? 15.581 8.067 -8.815 1.00 84.81 96 ASN A N 1
ATOM 749 C CA . ASN A 1 96 ? 15.630 9.513 -8.981 1.00 84.81 96 ASN A CA 1
ATOM 750 C C . ASN A 1 96 ? 15.971 9.959 -10.416 1.00 84.81 96 ASN A C 1
ATOM 752 O O . ASN A 1 96 ? 16.153 11.158 -10.622 1.00 84.81 96 ASN A O 1
ATOM 756 N N . TRP A 1 97 ? 16.092 9.053 -11.401 1.00 81.44 97 TRP A N 1
ATOM 757 C CA . TRP A 1 97 ? 16.656 9.370 -12.726 1.00 81.44 97 TRP A CA 1
ATOM 758 C C . TRP A 1 97 ? 15.984 10.575 -13.407 1.00 81.44 97 TRP A C 1
ATOM 760 O O . TRP A 1 97 ? 16.688 11.421 -13.956 1.00 81.44 97 TRP A O 1
ATOM 770 N N . ALA A 1 98 ? 14.660 10.705 -13.277 1.00 77.88 98 ALA A N 1
ATOM 771 C CA . ALA A 1 98 ? 13.862 11.775 -13.880 1.00 77.88 98 ALA A CA 1
ATOM 772 C C . ALA A 1 98 ? 13.880 13.106 -13.101 1.00 77.88 98 ALA A C 1
ATOM 774 O O . ALA A 1 98 ? 13.454 14.132 -13.625 1.00 77.88 98 ALA A O 1
ATOM 775 N N . TYR A 1 99 ? 14.360 13.117 -11.854 1.00 79.81 99 TYR A N 1
ATOM 776 C CA . TYR A 1 99 ? 14.369 14.315 -11.015 1.00 79.81 99 TYR A CA 1
ATOM 777 C C . TYR A 1 99 ? 15.695 15.062 -11.135 1.00 79.81 99 TYR A C 1
ATOM 779 O O . TYR A 1 99 ? 16.768 14.457 -11.105 1.00 79.81 99 TYR A O 1
ATOM 787 N N . VAL A 1 100 ? 15.615 16.392 -11.238 1.00 79.38 100 VAL A N 1
ATOM 788 C CA . VAL A 1 100 ? 16.787 17.288 -11.273 1.00 79.38 100 VAL A CA 1
ATOM 789 C C . VAL A 1 100 ? 17.569 17.199 -9.964 1.00 79.38 100 VAL A C 1
ATOM 791 O O . VAL A 1 100 ? 18.793 17.117 -9.954 1.00 79.38 100 VAL A O 1
ATOM 794 N N . LEU A 1 101 ? 16.843 17.171 -8.850 1.00 73.88 101 LEU A N 1
ATOM 795 C CA . LEU A 1 101 ? 17.406 17.002 -7.523 1.00 73.88 101 LEU A CA 1
ATOM 796 C C . LEU A 1 101 ? 17.521 15.499 -7.230 1.00 73.88 101 LEU A C 1
ATOM 798 O O . LEU A 1 101 ? 16.553 14.748 -7.331 1.00 73.88 101 LEU A O 1
ATOM 802 N N . LYS A 1 102 ? 18.734 15.055 -6.897 1.00 81.19 102 LYS A N 1
ATOM 803 C CA . LYS A 1 102 ? 19.081 13.646 -6.650 1.00 81.19 102 LYS A CA 1
ATOM 804 C C . LYS A 1 102 ? 19.085 13.308 -5.157 1.00 81.19 102 LYS A C 1
ATOM 806 O O . LYS A 1 102 ? 19.902 12.519 -4.698 1.00 81.19 102 LYS A O 1
ATOM 811 N N . SER A 1 103 ? 18.204 13.946 -4.386 1.00 87.00 103 SER A N 1
ATOM 812 C CA . SER A 1 103 ? 18.179 13.788 -2.929 1.00 87.00 103 SER A CA 1
ATOM 813 C C . SER A 1 103 ? 17.587 12.441 -2.498 1.00 87.00 103 SER A C 1
ATOM 815 O O . SER A 1 103 ? 16.722 11.880 -3.176 1.00 87.00 103 SER A O 1
ATOM 817 N N . GLU A 1 104 ? 18.015 11.938 -1.337 1.00 85.81 104 GLU A N 1
ATOM 818 C CA . GLU A 1 104 ? 17.480 10.701 -0.747 1.00 85.81 104 GLU A CA 1
ATOM 819 C C . GLU A 1 104 ? 15.959 10.726 -0.523 1.00 85.81 104 GLU A C 1
ATOM 821 O O . GLU A 1 104 ? 15.297 9.764 -0.921 1.00 85.81 104 GLU A O 1
ATOM 826 N N . PRO A 1 105 ? 15.351 11.806 0.018 1.00 87.62 105 PRO A N 1
ATOM 827 C CA . PRO A 1 105 ? 13.899 11.861 0.184 1.00 87.62 105 PRO A CA 1
ATOM 828 C C . PRO A 1 105 ? 13.144 11.726 -1.141 1.00 87.62 105 PRO A C 1
ATOM 830 O O . PRO A 1 105 ? 12.159 10.997 -1.224 1.00 87.62 105 PRO A O 1
ATOM 833 N N . GLN A 1 106 ? 13.621 12.375 -2.206 1.00 85.69 106 GLN A N 1
ATOM 834 C CA . GLN A 1 106 ? 13.005 12.258 -3.532 1.00 85.69 106 GLN A CA 1
ATOM 835 C C . GLN A 1 106 ? 13.166 10.857 -4.109 1.00 85.69 106 GLN A C 1
ATOM 837 O O . GLN A 1 106 ? 12.222 10.317 -4.683 1.00 85.69 106 GLN A O 1
ATOM 842 N N . ARG A 1 107 ? 14.338 10.242 -3.915 1.00 87.00 107 ARG A N 1
ATOM 843 C CA . ARG A 1 107 ? 14.572 8.859 -4.326 1.00 87.00 107 ARG A CA 1
ATOM 844 C C . ARG A 1 107 ? 13.619 7.900 -3.617 1.00 87.00 107 ARG A C 1
ATOM 846 O O . ARG A 1 107 ? 13.094 6.999 -4.261 1.00 87.00 107 ARG A O 1
ATOM 853 N N . MET A 1 108 ? 13.350 8.120 -2.331 1.00 87.62 108 MET A N 1
ATOM 854 C CA . MET A 1 108 ? 12.391 7.326 -1.564 1.00 87.62 108 MET A CA 1
ATOM 855 C C . MET A 1 108 ? 10.944 7.540 -2.029 1.00 87.62 108 MET A C 1
ATOM 857 O O . MET A 1 108 ? 10.209 6.568 -2.162 1.00 87.62 108 MET A O 1
ATOM 861 N N . LEU A 1 109 ? 10.545 8.776 -2.346 1.00 88.50 109 LEU A N 1
ATOM 862 C CA . LEU A 1 109 ? 9.211 9.081 -2.888 1.00 88.50 109 LEU A CA 1
ATOM 863 C C . LEU A 1 109 ? 8.973 8.497 -4.289 1.00 88.50 109 LEU A C 1
ATOM 865 O O . LEU A 1 109 ? 7.827 8.286 -4.679 1.00 88.50 109 LEU A O 1
ATOM 869 N N . ALA A 1 110 ? 10.042 8.229 -5.038 1.00 90.44 110 ALA A N 1
ATOM 870 C CA . ALA A 1 110 ? 9.983 7.624 -6.365 1.00 90.44 110 ALA A CA 1
ATOM 871 C C . ALA A 1 110 ? 9.961 6.079 -6.348 1.00 90.44 110 ALA A C 1
ATOM 873 O O . ALA A 1 110 ? 9.881 5.455 -7.412 1.00 90.44 110 ALA A O 1
ATOM 874 N N . ARG A 1 111 ? 10.035 5.457 -5.161 1.00 93.50 111 ARG A N 1
ATOM 875 C CA . ARG A 1 111 ? 9.927 4.005 -4.965 1.00 93.50 111 ARG A CA 1
ATOM 876 C C . ARG A 1 111 ? 8.469 3.607 -4.758 1.00 93.50 111 ARG A C 1
ATOM 878 O O . ARG A 1 111 ? 7.796 4.110 -3.861 1.00 93.50 111 ARG A O 1
ATOM 885 N N . PHE A 1 112 ? 8.002 2.651 -5.551 1.00 94.94 112 PHE A N 1
ATOM 886 C CA . PHE A 1 112 ? 6.674 2.061 -5.420 1.00 94.94 112 PHE A CA 1
ATOM 887 C C . PHE A 1 112 ? 6.772 0.544 -5.363 1.00 94.94 112 PHE A C 1
ATOM 889 O O . PHE A 1 112 ? 7.665 -0.043 -5.961 1.00 94.94 112 PHE A O 1
ATOM 896 N N . HIS A 1 113 ? 5.816 -0.110 -4.711 1.00 96.19 113 HIS A N 1
ATOM 897 C CA . HIS A 1 113 ? 5.724 -1.568 -4.714 1.00 96.19 113 HIS A CA 1
ATOM 898 C C . HIS A 1 113 ? 4.718 -2.055 -5.753 1.00 96.19 113 HIS A C 1
ATOM 900 O O . HIS A 1 113 ? 3.632 -1.487 -5.913 1.00 96.19 113 HIS A O 1
ATOM 906 N N . CYS A 1 114 ? 5.066 -3.137 -6.448 1.00 96.50 114 CYS A N 1
ATOM 907 C CA . CYS A 1 114 ? 4.101 -3.903 -7.228 1.00 96.50 114 CYS A CA 1
ATOM 908 C C . CYS A 1 114 ? 3.243 -4.757 -6.289 1.00 96.50 114 CYS A C 1
ATOM 910 O O . CYS A 1 114 ? 3.775 -5.527 -5.492 1.00 96.50 114 CYS A O 1
ATOM 912 N N . PHE A 1 115 ? 1.919 -4.682 -6.417 1.00 95.50 115 PHE A N 1
ATOM 913 C CA . PHE A 1 115 ? 1.008 -5.447 -5.562 1.00 95.50 115 PHE A CA 1
ATOM 914 C C . PHE A 1 115 ? 0.964 -6.947 -5.918 1.00 95.50 115 PHE A C 1
ATOM 916 O O . PHE A 1 115 ? 0.559 -7.738 -5.072 1.00 95.50 115 PHE A O 1
ATOM 923 N N . SER A 1 116 ? 1.422 -7.336 -7.119 1.00 95.00 116 SER A N 1
ATOM 924 C CA . SER A 1 116 ? 1.495 -8.744 -7.559 1.00 95.00 116 SER A CA 1
ATOM 925 C C . SER A 1 116 ? 2.733 -9.466 -7.035 1.00 95.00 116 SER A C 1
ATOM 927 O O . SER A 1 116 ? 2.634 -10.549 -6.473 1.00 95.00 116 SER A O 1
ATOM 929 N N . CYS A 1 117 ? 3.915 -8.848 -7.174 1.00 94.44 117 CYS A N 1
ATOM 930 C CA . CYS A 1 117 ? 5.194 -9.495 -6.853 1.00 94.44 117 CYS A CA 1
ATOM 931 C C . CYS A 1 117 ? 5.937 -8.900 -5.648 1.00 94.44 117 CYS A C 1
ATOM 933 O O . CYS A 1 117 ? 6.956 -9.448 -5.242 1.00 94.44 117 CYS A O 1
ATOM 935 N N . GLY A 1 118 ? 5.483 -7.773 -5.093 1.00 95.31 118 GLY A N 1
ATOM 936 C CA . GLY A 1 118 ? 6.085 -7.130 -3.919 1.00 95.31 118 GLY A CA 1
ATOM 937 C C . GLY A 1 118 ? 7.408 -6.394 -4.167 1.00 95.31 118 GLY A C 1
ATOM 938 O O . GLY A 1 118 ? 7.950 -5.808 -3.234 1.00 95.31 118 GLY A O 1
ATOM 939 N N . LYS A 1 119 ? 7.935 -6.387 -5.397 1.00 96.12 119 LYS A N 1
ATOM 940 C CA . LYS A 1 119 ? 9.215 -5.739 -5.741 1.00 96.12 119 LYS A CA 1
ATOM 941 C C . LYS A 1 119 ? 9.109 -4.215 -5.796 1.00 96.12 119 LYS A C 1
ATOM 943 O O . LYS A 1 119 ? 8.049 -3.682 -6.147 1.00 96.12 119 LYS A O 1
ATOM 948 N N . VAL A 1 120 ? 10.230 -3.531 -5.546 1.00 96.50 120 VAL A N 1
ATOM 949 C CA . VAL A 1 120 ? 10.323 -2.066 -5.669 1.00 96.50 120 VAL A CA 1
ATOM 950 C C . VAL A 1 120 ? 10.568 -1.647 -7.125 1.00 96.50 120 VAL A C 1
ATOM 952 O O . VAL A 1 120 ? 11.534 -2.056 -7.772 1.00 96.50 120 VAL A O 1
ATOM 955 N N . VAL A 1 121 ? 9.694 -0.800 -7.655 1.00 96.25 121 VAL A N 1
ATOM 956 C CA . VAL A 1 121 ? 9.659 -0.332 -9.045 1.00 96.25 121 VAL A CA 1
ATOM 957 C C . VAL A 1 121 ? 9.473 1.182 -9.105 1.00 96.25 121 VAL A C 1
ATOM 959 O O . VAL A 1 121 ? 8.939 1.796 -8.183 1.00 96.25 121 VAL A O 1
ATOM 962 N N . CYS A 1 122 ? 9.971 1.807 -10.171 1.00 95.19 122 CYS A N 1
ATOM 963 C CA . CYS A 1 122 ? 9.771 3.235 -10.396 1.00 95.19 122 CYS A CA 1
ATOM 964 C C . CYS A 1 122 ? 8.357 3.505 -10.929 1.00 95.19 122 CYS A C 1
ATOM 966 O O . CYS A 1 122 ? 7.663 2.589 -11.388 1.00 95.19 122 CYS A O 1
ATOM 968 N N . ASP A 1 123 ? 7.938 4.771 -10.905 1.00 93.62 123 ASP A N 1
ATOM 969 C CA . ASP A 1 123 ? 6.618 5.151 -11.412 1.00 93.62 123 ASP A CA 1
ATOM 970 C C . ASP A 1 123 ? 6.451 4.766 -12.891 1.00 93.62 123 ASP A C 1
ATOM 972 O O . ASP A 1 123 ? 5.457 4.145 -13.257 1.00 93.62 123 ASP A O 1
ATOM 976 N N . GLY A 1 124 ? 7.465 5.025 -13.725 1.00 94.19 124 GLY A N 1
ATOM 977 C CA . GLY A 1 124 ? 7.425 4.728 -15.161 1.00 94.19 124 GLY A CA 1
ATOM 978 C C . GLY A 1 124 ? 7.177 3.253 -15.492 1.00 94.19 124 GLY A C 1
ATOM 979 O O . GLY A 1 124 ? 6.422 2.969 -16.411 1.00 94.19 124 GLY A O 1
ATOM 980 N N . CYS A 1 125 ? 7.730 2.321 -14.708 1.00 96.00 125 CYS A N 1
ATOM 981 C CA . CYS A 1 125 ? 7.537 0.878 -14.910 1.0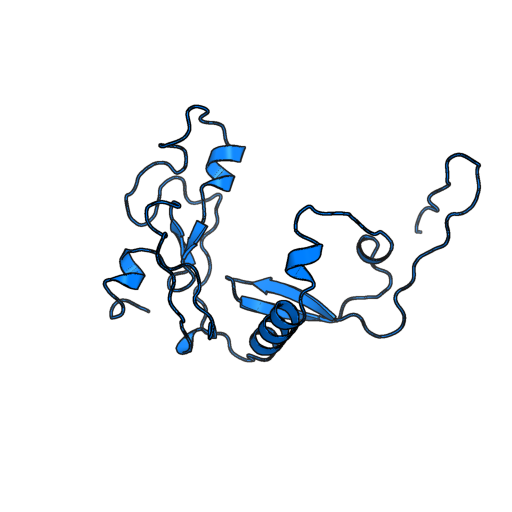0 96.00 125 CYS A CA 1
ATOM 982 C C . CYS A 1 125 ? 6.282 0.311 -14.228 1.00 96.00 125 CYS A C 1
ATOM 984 O O . CYS A 1 125 ? 6.139 -0.907 -14.101 1.00 96.00 125 CYS A O 1
ATOM 986 N N . SER A 1 126 ? 5.427 1.163 -13.660 1.00 96.12 126 SER A N 1
ATOM 987 C CA . SER A 1 126 ? 4.264 0.730 -12.884 1.00 96.12 126 SER A CA 1
ATOM 988 C C . SER A 1 126 ? 3.050 1.634 -13.070 1.00 96.12 126 SER A C 1
ATOM 990 O O . SER A 1 126 ? 2.263 1.822 -12.143 1.00 96.12 126 SER A O 1
ATOM 992 N N . GLN A 1 127 ? 2.885 2.180 -14.277 1.00 96.38 127 GLN A N 1
ATOM 993 C CA . GLN A 1 127 ? 1.722 2.995 -14.651 1.00 96.38 127 GLN A CA 1
ATOM 994 C C . GLN A 1 127 ? 0.428 2.174 -14.749 1.00 96.38 127 GLN A C 1
ATOM 996 O O . GLN A 1 127 ? -0.674 2.713 -14.646 1.00 96.38 127 GLN A O 1
ATOM 1001 N N . ASN A 1 128 ? 0.552 0.859 -14.920 1.00 96.19 128 ASN A N 1
ATOM 1002 C CA . ASN A 1 128 ? -0.580 -0.033 -15.090 1.00 96.19 128 ASN A CA 1
ATOM 1003 C C . ASN A 1 128 ? -1.241 -0.408 -13.753 1.00 96.19 128 ASN A C 1
ATOM 1005 O O . ASN A 1 128 ? -0.598 -0.535 -12.704 1.00 96.19 128 ASN A O 1
ATOM 1009 N N . ARG A 1 129 ? -2.562 -0.625 -13.790 1.00 96.44 129 ARG A N 1
ATOM 1010 C CA . ARG A 1 129 ? -3.339 -1.132 -12.650 1.00 96.44 129 ARG A CA 1
ATOM 1011 C C . ARG A 1 129 ? -4.136 -2.364 -13.055 1.00 96.44 129 ARG A C 1
ATOM 1013 O O . ARG A 1 129 ? -4.730 -2.389 -14.127 1.00 96.44 129 ARG A O 1
ATOM 1020 N N . ARG A 1 130 ? -4.169 -3.370 -12.183 1.00 94.75 130 ARG A N 1
ATOM 1021 C CA . ARG A 1 130 ? -4.897 -4.631 -12.386 1.00 94.75 130 ARG A CA 1
ATOM 1022 C C . ARG A 1 130 ? -5.463 -5.118 -11.053 1.00 94.75 130 ARG A C 1
ATOM 1024 O O . ARG A 1 130 ? -4.861 -4.876 -10.008 1.00 94.75 130 ARG A O 1
ATOM 1031 N N . ALA A 1 131 ? -6.642 -5.732 -11.092 1.00 94.31 131 ALA A N 1
ATOM 1032 C CA . ALA A 1 131 ? -7.201 -6.440 -9.945 1.00 94.31 131 ALA A CA 1
ATOM 1033 C C . ALA A 1 131 ? -6.542 -7.823 -9.831 1.00 94.31 131 ALA A C 1
ATOM 1035 O O . ALA A 1 131 ? -6.354 -8.505 -10.835 1.00 94.31 131 ALA A O 1
ATOM 1036 N N . HIS A 1 132 ? -6.197 -8.221 -8.611 1.00 93.38 132 HIS A N 1
ATOM 1037 C CA . HIS A 1 132 ? -5.563 -9.500 -8.290 1.00 93.38 132 HIS A CA 1
ATOM 1038 C C . HIS A 1 132 ? -6.403 -10.198 -7.226 1.00 93.38 132 HIS A C 1
ATOM 1040 O O . HIS A 1 132 ? -6.076 -10.185 -6.035 1.00 93.38 132 HIS A O 1
ATOM 1046 N N . GLU A 1 133 ? -7.530 -10.766 -7.648 1.00 91.50 133 GLU A N 1
ATOM 1047 C CA . GLU A 1 133 ? -8.517 -11.385 -6.754 1.00 91.50 133 GLU A CA 1
ATOM 1048 C C . GLU A 1 133 ? -7.898 -12.520 -5.928 1.00 91.50 133 GLU A C 1
ATOM 1050 O O . GLU A 1 133 ? -8.133 -12.612 -4.723 1.00 91.50 133 GLU A O 1
ATOM 1055 N N . GLN A 1 134 ? -7.004 -13.306 -6.537 1.00 90.50 134 GLN A N 1
ATOM 1056 C CA . GLN A 1 134 ? -6.245 -14.375 -5.885 1.00 90.50 134 GLN A CA 1
ATOM 1057 C C . GLN A 1 134 ? -5.345 -13.889 -4.733 1.00 90.50 134 GLN A C 1
ATOM 1059 O O . GLN A 1 134 ? -5.048 -14.662 -3.819 1.00 90.50 134 GLN A O 1
ATOM 1064 N N . LEU A 1 135 ? -4.945 -12.612 -4.746 1.00 92.06 135 LEU A N 1
ATOM 1065 C CA . LEU A 1 135 ? -4.153 -11.966 -3.692 1.00 92.06 135 LEU A CA 1
ATOM 1066 C C . LEU A 1 135 ? -5.016 -11.162 -2.705 1.00 92.06 135 LEU A C 1
ATOM 1068 O O . LEU A 1 135 ? -4.499 -10.672 -1.702 1.00 92.06 135 LEU A O 1
ATOM 1072 N N . GLY A 1 136 ? -6.323 -11.042 -2.957 1.00 91.75 136 GLY A N 1
ATOM 1073 C CA . GLY A 1 136 ? -7.252 -10.252 -2.147 1.00 91.75 136 GLY A CA 1
ATOM 1074 C C . GLY A 1 136 ? -7.453 -8.810 -2.620 1.00 91.75 136 GLY A C 1
ATOM 1075 O O . GLY A 1 136 ? -8.045 -8.017 -1.890 1.00 91.75 136 GLY A O 1
ATOM 1076 N N . PHE A 1 137 ? -6.980 -8.456 -3.819 1.00 93.12 137 PHE A N 1
ATOM 1077 C CA . PHE A 1 137 ? -7.156 -7.128 -4.410 1.00 93.12 137 PHE A CA 1
ATOM 1078 C C . PHE A 1 137 ? -8.270 -7.149 -5.462 1.00 93.12 137 PHE A C 1
ATOM 1080 O O . PHE A 1 137 ? -8.011 -7.357 -6.645 1.00 93.12 137 PHE A O 1
ATOM 1087 N N . VAL A 1 138 ? -9.515 -6.923 -5.039 1.00 90.62 138 VAL A N 1
ATOM 1088 C CA . VAL A 1 138 ? -10.685 -6.904 -5.943 1.00 90.62 138 VAL A CA 1
ATOM 1089 C C . VAL A 1 138 ? -10.769 -5.627 -6.784 1.00 90.62 138 VAL A C 1
ATOM 1091 O O . VAL A 1 138 ? -11.346 -5.618 -7.868 1.00 90.62 138 VAL A O 1
ATOM 1094 N N . VAL A 1 139 ? -10.164 -4.540 -6.306 1.00 91.12 139 VAL A N 1
ATOM 1095 C CA . VAL A 1 139 ? -10.043 -3.279 -7.045 1.00 91.12 139 VAL A CA 1
ATOM 1096 C C . VAL A 1 139 ? -8.698 -3.192 -7.781 1.00 91.12 139 VAL A C 1
ATOM 1098 O O . VAL A 1 139 ? -7.704 -3.738 -7.297 1.00 91.12 139 VAL A O 1
ATOM 1101 N N . PRO A 1 140 ? -8.607 -2.469 -8.916 1.00 94.81 140 PRO A N 1
ATOM 1102 C CA . PRO A 1 140 ? -7.346 -2.304 -9.635 1.00 94.81 140 PRO A CA 1
ATOM 1103 C C . PRO A 1 140 ? -6.239 -1.622 -8.810 1.00 94.81 140 PRO A 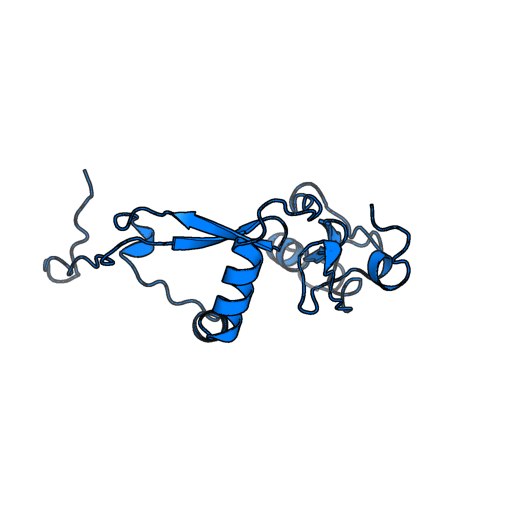C 1
ATOM 1105 O O . PRO A 1 140 ? -6.298 -0.428 -8.484 1.00 94.81 140 PRO A O 1
ATOM 1108 N N . VAL A 1 141 ? -5.169 -2.368 -8.534 1.00 95.19 141 VAL A N 1
ATOM 1109 C CA . VAL A 1 141 ? -3.991 -1.924 -7.773 1.00 95.19 141 VAL A CA 1
ATOM 1110 C C . VAL A 1 141 ? -2.759 -1.784 -8.666 1.00 95.19 141 VAL A C 1
ATOM 1112 O O . VAL A 1 141 ? -2.697 -2.349 -9.760 1.00 95.19 141 VAL A O 1
ATOM 1115 N N . ARG A 1 142 ? -1.772 -1.000 -8.208 1.00 96.94 142 ARG A N 1
ATOM 1116 C CA . ARG A 1 142 ? -0.533 -0.735 -8.955 1.00 96.94 142 ARG A CA 1
ATOM 1117 C C . ARG A 1 142 ? 0.179 -2.052 -9.266 1.00 96.94 142 ARG A C 1
ATOM 1119 O O . ARG A 1 142 ? 0.515 -2.817 -8.362 1.00 96.94 142 ARG A O 1
ATOM 1126 N N . THR A 1 143 ? 0.423 -2.292 -10.546 1.00 96.75 143 THR A N 1
ATOM 1127 C CA . THR A 1 143 ? 1.072 -3.504 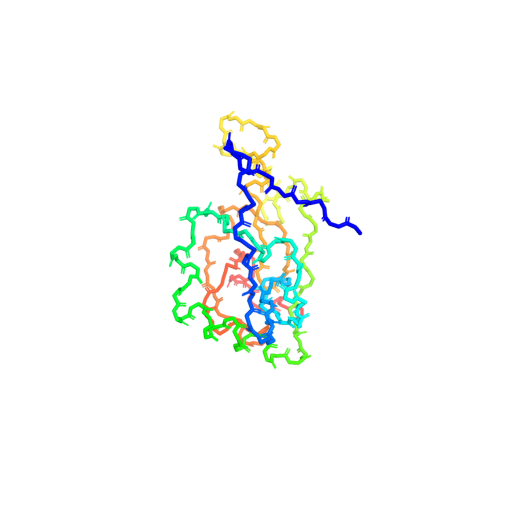-11.047 1.00 96.75 143 THR A CA 1
ATOM 1128 C C . THR A 1 143 ? 2.217 -3.077 -11.954 1.00 96.75 143 THR A C 1
ATOM 1130 O O . THR A 1 143 ? 2.031 -2.226 -12.820 1.00 96.75 143 THR A O 1
ATOM 1133 N N . CYS A 1 144 ? 3.416 -3.615 -11.730 1.00 96.88 144 CYS A N 1
ATOM 1134 C CA . CYS A 1 144 ? 4.542 -3.312 -12.604 1.00 96.88 144 CYS A CA 1
ATOM 1135 C C . CYS A 1 144 ? 4.343 -3.924 -13.993 1.00 96.88 144 CYS A C 1
ATOM 1137 O O . CYS A 1 144 ? 3.611 -4.903 -14.145 1.00 96.88 144 CYS A O 1
ATOM 1139 N N . ASP A 1 145 ? 5.033 -3.382 -14.990 1.00 95.81 145 ASP A N 1
ATOM 1140 C CA . ASP A 1 145 ? 4.891 -3.810 -16.381 1.00 95.81 145 ASP A CA 1
ATOM 1141 C C . ASP A 1 145 ? 5.192 -5.301 -16.559 1.00 95.81 145 ASP A C 1
ATOM 1143 O O . ASP A 1 145 ? 4.464 -5.990 -17.265 1.00 95.81 145 ASP A O 1
ATOM 1147 N N . SER A 1 146 ? 6.189 -5.835 -15.845 1.00 94.06 146 SER A N 1
ATOM 1148 C CA . SER A 1 146 ? 6.508 -7.267 -15.878 1.00 94.06 146 SER A CA 1
ATOM 1149 C C . SER A 1 146 ? 5.315 -8.139 -15.464 1.00 94.06 146 SER A C 1
ATOM 1151 O O . SER A 1 146 ? 4.966 -9.069 -16.179 1.00 94.06 146 SER A O 1
ATOM 1153 N N . CYS A 1 147 ? 4.646 -7.816 -14.352 1.00 94.75 147 CYS A N 1
ATOM 1154 C CA . CYS A 1 147 ? 3.472 -8.565 -13.885 1.00 94.75 147 CYS A CA 1
ATOM 1155 C C . CYS A 1 147 ? 2.216 -8.265 -14.718 1.00 94.75 147 CYS A C 1
ATOM 1157 O O . CYS A 1 147 ? 1.313 -9.092 -14.825 1.00 94.75 147 CYS A O 1
ATOM 1159 N N . PHE A 1 148 ? 2.124 -7.070 -15.303 1.00 94.88 148 PHE A N 1
ATOM 1160 C CA . PHE A 1 148 ? 0.980 -6.701 -16.123 1.00 94.88 148 PHE A CA 1
ATOM 1161 C C . PHE A 1 148 ? 1.003 -7.424 -17.477 1.00 94.88 148 PHE A C 1
ATOM 1163 O O . PHE A 1 148 ? -0.008 -8.006 -17.872 1.00 94.88 148 PHE A O 1
ATOM 1170 N N . TYR A 1 149 ? 2.139 -7.437 -18.173 1.00 92.94 149 TYR A N 1
ATOM 1171 C CA . TYR A 1 149 ? 2.246 -8.050 -19.501 1.00 92.94 149 TYR A CA 1
ATOM 1172 C C . TYR A 1 149 ? 2.533 -9.558 -19.471 1.00 92.94 149 TYR A C 1
ATOM 1174 O O . TYR A 1 149 ? 2.221 -10.230 -20.449 1.00 92.94 149 TYR A O 1
ATOM 1182 N N . SER A 1 150 ? 3.036 -10.099 -18.354 1.00 87.75 150 SER A N 1
ATOM 1183 C CA . SER A 1 150 ? 3.334 -11.533 -18.200 1.00 87.75 150 SER A CA 1
ATOM 1184 C C . SER A 1 150 ? 2.708 -12.126 -16.923 1.00 87.75 150 SER A C 1
ATOM 1186 O O . SER A 1 150 ? 3.434 -12.451 -15.979 1.00 87.75 150 SER A O 1
ATOM 1188 N N . PRO A 1 151 ? 1.371 -12.284 -16.865 1.00 68.94 151 PRO A N 1
ATOM 1189 C CA . PRO A 1 151 ? 0.671 -12.769 -15.669 1.00 68.94 151 PRO A CA 1
ATOM 1190 C C . PRO A 1 151 ? 1.033 -14.213 -15.282 1.00 68.94 151 PRO A C 1
ATOM 1192 O O . PRO A 1 151 ? 0.990 -14.554 -14.108 1.00 68.94 151 PRO A O 1
ATOM 1195 N N . ASP A 1 152 ? 1.474 -15.043 -16.231 1.00 63.47 152 ASP A N 1
ATOM 1196 C CA . ASP A 1 152 ? 1.811 -16.458 -15.982 1.00 63.47 152 ASP A CA 1
ATOM 1197 C C . ASP A 1 152 ? 3.103 -16.661 -15.168 1.00 63.47 152 ASP A C 1
ATOM 1199 O O . ASP A 1 152 ? 3.495 -17.788 -14.876 1.00 63.47 152 ASP A O 1
ATOM 1203 N N . SER A 1 153 ? 3.789 -15.569 -14.818 1.00 55.03 153 SER A N 1
ATOM 1204 C CA . SER A 1 153 ? 4.972 -15.574 -13.951 1.00 55.03 153 SER A CA 1
ATOM 1205 C C . SER A 1 153 ? 4.671 -15.156 -12.507 1.00 55.03 153 SER A C 1
ATOM 1207 O O . SER A 1 153 ? 5.601 -14.921 -11.730 1.00 55.03 153 SER A O 1
ATOM 1209 N N . ASP A 1 154 ? 3.386 -15.057 -12.148 1.00 47.66 154 ASP A N 1
ATOM 1210 C CA . ASP A 1 154 ? 2.958 -14.912 -10.759 1.00 47.66 154 ASP A CA 1
ATOM 1211 C C . ASP A 1 154 ? 3.364 -16.171 -9.954 1.00 47.66 154 ASP A C 1
ATOM 1213 O O . ASP A 1 154 ? 3.086 -17.291 -10.391 1.00 47.66 154 ASP A O 1
ATOM 1217 N N . PRO A 1 155 ? 4.066 -16.017 -8.816 1.00 48.56 155 PRO A N 1
ATOM 1218 C CA . PRO A 1 155 ? 4.433 -17.134 -7.945 1.00 48.56 155 PRO A CA 1
ATOM 1219 C C . PRO A 1 155 ? 3.238 -17.748 -7.200 1.00 48.56 155 PRO A C 1
ATOM 1221 O O . PRO A 1 155 ? 2.247 -17.029 -6.926 1.00 48.56 155 PRO A O 1
#

Secondary structure (DSSP, 8-state):
-----B-TTS-BPPPP---S-EEEEEEETTEEEEEEE-TT-GGGSS----TTHHHHTSHHHHHHHHHHHT-SS--PPPPPPTTT--B-TTT--BTTTT-SS--HHHHHHT-EE-TTT--EE-SGGG--EEEEGGGTEEEEEE--HHHHH-GGG--

InterPro domains:
  IPR000306 FYVE zinc finger [PF01363] (78-149)
  IPR000306 FYVE zinc finger [SM00064] (74-153)
  IPR011011 Zinc finger, FYVE/PHD-type [SSF57903] (77-149)
  IPR013083 Zinc finger, RING/FYVE/PHD-type [G3DSA:3.30.40.10] (67-153)
  IPR017455 Zinc finger, FYVE-related [PS50178] (82-152)

Foldseek 3Di:
DDDFDADPVRDGDDFDFDPDWDWDWDDFLNFIATDTDDSPDPVNRDDDDDPCVVVCPDPVNVVLNVQRRPPPDAPWAHADDLVVDQAAPPPRHGLCPPPPDPDPVSSSVQWDAARQHNYTHGCVQFVFWDADVNRSRNDTDTHGVCCVVCVVPRD

Radius of gyration: 19.87 Å; chains: 1; bounding box: 36×47×54 Å

pLDDT: mean 85.45, std 12.67, range [37.91, 96.94]

Sequence (155 aa):
STLAVTGEAGEELPRFFIPGQVVHLYKENGLSRAAAAPCTHEALTRIHPTPRMVEDHKVKAYDEALRQACIRKPRTPRWESNEERSLCACCQADFNWAYVLKSEPQRMLARFHCFSCGKVVCDGCSQNRRAHEQLGFVVPVRTCDSCFYSPDSDP